Protein AF-A0A1Y3BJK6-F1 (afdb_monomer_lite)

Secondary structure (DSSP, 8-state):
-PPPPHHHHHHHHHHH---TT----SS---B-TTSSBPPPHHHHHHHHHHHHT----PPPPTT--HHHHHHHHHHHH-TT-HHHHTT--------

Sequence (95 aa):
MGPPDAILGITESYKRDTNPKKVNLGVGAYRNDLGKPHILPSVIKAEEKLSELNLDKEYLPISGLPEFTAAAAKLAFGDKSPVITEKLVNITYFI

Structure (mmCIF, N/CA/C/O backbone):
data_AF-A0A1Y3BJK6-F1
#
_entry.id   AF-A0A1Y3BJK6-F1
#
loop_
_atom_site.group_PDB
_atom_site.id
_atom_site.type_symbol
_atom_site.label_atom_id
_atom_site.label_alt_id
_atom_site.label_comp_id
_atom_site.label_asym_id
_atom_site.label_entity_id
_atom_site.label_seq_id
_atom_site.pdbx_PDB_ins_code
_atom_site.Cartn_x
_atom_site.Cartn_y
_atom_site.Cartn_z
_atom_site.occupancy
_atom_site.B_iso_or_equiv
_atom_site.auth_seq_id
_atom_site.auth_comp_id
_atom_site.auth_asym_id
_atom_site.auth_atom_id
_atom_site.pdbx_PDB_model_num
ATOM 1 N N . MET A 1 1 ? 26.780 -18.067 4.470 1.00 47.69 1 MET A N 1
ATOM 2 C CA . MET A 1 1 ? 25.915 -17.349 3.507 1.00 47.69 1 MET A CA 1
ATOM 3 C C . MET A 1 1 ? 24.859 -18.327 3.022 1.00 47.69 1 MET A C 1
ATOM 5 O O . MET A 1 1 ? 25.237 -19.433 2.657 1.00 47.69 1 MET A O 1
ATOM 9 N N . GLY A 1 2 ? 23.572 -17.978 3.113 1.00 67.75 2 GLY A N 1
ATOM 10 C CA . GLY A 1 2 ? 22.483 -18.824 2.607 1.00 67.75 2 GLY A CA 1
ATOM 11 C C . GLY A 1 2 ? 22.431 -18.836 1.072 1.00 67.75 2 GLY A C 1
ATOM 12 O O . GLY A 1 2 ? 23.052 -17.969 0.449 1.00 67.75 2 GLY A O 1
ATOM 13 N N . PRO A 1 3 ? 21.740 -19.810 0.455 1.00 70.19 3 PRO A N 1
ATOM 14 C CA . PRO A 1 3 ? 21.602 -19.870 -0.995 1.00 70.19 3 PRO A CA 1
ATOM 15 C C . PRO A 1 3 ? 20.883 -18.616 -1.530 1.00 70.19 3 PRO A C 1
ATOM 17 O O . PRO A 1 3 ? 20.007 -18.086 -0.843 1.00 70.19 3 PRO A O 1
ATOM 20 N N . PRO A 1 4 ? 21.241 -18.126 -2.732 1.00 64.31 4 PRO A N 1
ATOM 21 C CA . PRO A 1 4 ? 20.543 -17.012 -3.362 1.00 64.31 4 PRO A CA 1
ATOM 22 C C . PRO A 1 4 ? 19.055 -17.323 -3.512 1.00 64.31 4 PRO A C 1
ATOM 24 O O . PRO A 1 4 ? 18.686 -18.433 -3.898 1.00 64.31 4 PRO A O 1
ATOM 27 N N . ASP A 1 5 ? 18.211 -16.332 -3.236 1.00 70.00 5 ASP A N 1
ATOM 28 C CA . ASP A 1 5 ? 16.775 -16.437 -3.467 1.00 70.00 5 ASP A CA 1
ATOM 29 C C . ASP A 1 5 ? 16.512 -16.744 -4.951 1.00 70.00 5 ASP A C 1
ATOM 31 O O . ASP A 1 5 ? 16.986 -16.038 -5.852 1.00 70.00 5 ASP A O 1
ATOM 35 N N . ALA A 1 6 ? 15.770 -17.824 -5.203 1.00 68.88 6 ALA A N 1
ATOM 36 C CA . ALA A 1 6 ? 15.526 -18.338 -6.546 1.00 68.88 6 ALA A CA 1
ATOM 37 C C . ALA A 1 6 ? 14.843 -17.308 -7.469 1.00 68.88 6 ALA A C 1
ATOM 39 O O . ALA A 1 6 ? 15.037 -17.348 -8.684 1.00 68.88 6 ALA A O 1
ATOM 40 N N . ILE A 1 7 ? 14.088 -16.356 -6.913 1.00 67.94 7 ILE A N 1
ATOM 41 C CA . ILE A 1 7 ? 13.372 -15.310 -7.656 1.00 67.94 7 ILE A CA 1
ATOM 42 C C . ILE A 1 7 ? 14.305 -14.130 -7.966 1.00 67.94 7 ILE A C 1
ATOM 44 O O . ILE A 1 7 ? 14.239 -13.538 -9.053 1.00 67.94 7 ILE A O 1
ATOM 48 N N . LEU A 1 8 ? 15.229 -13.802 -7.058 1.00 70.88 8 LEU A N 1
ATOM 49 C CA . LEU A 1 8 ? 16.203 -12.728 -7.285 1.00 70.88 8 LEU A CA 1
ATOM 50 C C . LEU A 1 8 ? 17.166 -13.057 -8.437 1.00 70.88 8 LEU A C 1
ATOM 52 O O . LEU A 1 8 ? 17.452 -12.182 -9.262 1.00 70.88 8 LEU A O 1
ATOM 56 N N . GLY A 1 9 ? 17.575 -14.323 -8.573 1.00 73.00 9 GLY A N 1
ATOM 57 C CA . GLY A 1 9 ? 18.438 -14.776 -9.674 1.00 73.00 9 GLY A CA 1
ATOM 58 C C . GLY A 1 9 ? 17.829 -14.576 -11.073 1.00 73.00 9 GLY A C 1
ATOM 59 O O . GLY A 1 9 ? 18.542 -14.253 -12.031 1.00 73.00 9 GLY A O 1
ATOM 60 N N . ILE A 1 10 ? 16.501 -14.681 -11.194 1.00 79.12 10 ILE A N 1
ATOM 61 C CA . ILE A 1 10 ? 15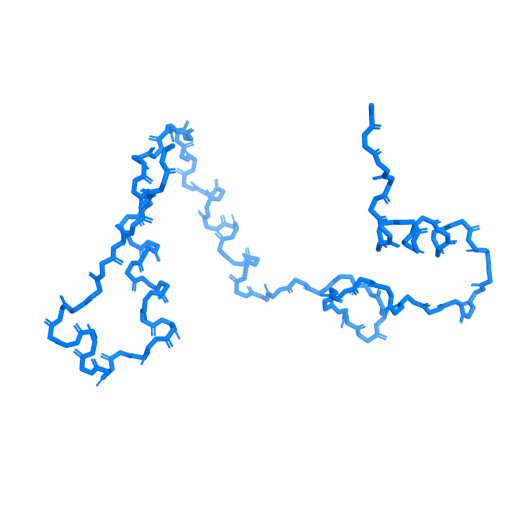.770 -14.461 -12.456 1.00 79.12 10 ILE A CA 1
ATOM 62 C C . ILE A 1 10 ? 15.815 -12.981 -12.849 1.00 79.12 10 ILE A C 1
ATOM 64 O O . ILE A 1 10 ? 16.031 -12.643 -14.014 1.00 79.12 10 ILE A O 1
ATOM 68 N N . THR A 1 11 ? 15.673 -12.082 -11.874 1.00 80.31 11 THR A N 1
ATOM 69 C CA . THR A 1 11 ? 15.739 -10.633 -12.116 1.00 80.31 11 THR A CA 1
ATOM 70 C C . THR A 1 11 ? 17.122 -10.203 -12.582 1.00 80.31 11 THR A C 1
ATOM 72 O O . THR A 1 11 ? 17.237 -9.370 -13.482 1.00 80.31 11 THR A O 1
ATOM 75 N N . GLU A 1 12 ? 18.178 -10.752 -11.983 1.00 79.94 12 GLU A N 1
ATOM 76 C CA . GLU A 1 12 ? 19.544 -10.459 -12.413 1.00 79.94 12 GLU A CA 1
ATOM 77 C C . GLU A 1 12 ? 19.818 -10.961 -13.827 1.00 79.94 12 GLU A C 1
ATOM 79 O O . GLU A 1 12 ? 20.365 -10.216 -14.640 1.00 79.94 12 GLU A O 1
ATOM 84 N N . SER A 1 13 ? 19.385 -12.181 -14.142 1.00 81.56 13 SER A N 1
ATOM 85 C CA . SER A 1 13 ? 19.506 -12.747 -15.488 1.00 81.56 13 SER A CA 1
ATOM 86 C C . SER A 1 13 ? 18.757 -11.892 -16.515 1.00 81.56 13 SER A C 1
ATOM 88 O O . SER A 1 13 ? 19.328 -11.510 -17.534 1.00 81.56 13 SER A O 1
ATOM 90 N N . TYR A 1 14 ? 17.531 -11.462 -16.191 1.00 84.75 14 TYR A N 1
ATOM 91 C CA . TYR A 1 14 ? 16.768 -10.515 -17.009 1.00 84.75 14 TYR A CA 1
ATOM 92 C C . TYR A 1 14 ? 17.501 -9.180 -17.203 1.00 84.75 14 TYR A C 1
ATOM 94 O O . TYR A 1 14 ? 17.484 -8.615 -18.295 1.00 84.75 14 TYR A O 1
ATOM 102 N N . LYS A 1 15 ? 18.152 -8.636 -16.167 1.00 83.25 15 LYS A N 1
ATOM 103 C CA . LYS A 1 15 ? 18.919 -7.383 -16.287 1.00 83.25 15 LYS A CA 1
ATOM 104 C C . LYS A 1 15 ? 20.136 -7.540 -17.203 1.00 83.25 15 LYS A C 1
ATOM 106 O O . LYS A 1 15 ? 20.400 -6.617 -17.968 1.00 83.25 15 LYS A O 1
ATOM 111 N N . ARG A 1 16 ? 20.834 -8.680 -17.137 1.00 87.12 16 ARG A N 1
ATOM 112 C CA . ARG A 1 16 ? 22.034 -8.981 -17.944 1.00 87.12 16 ARG A CA 1
ATOM 113 C C . ARG A 1 16 ? 21.719 -9.308 -19.408 1.00 87.12 16 ARG A C 1
ATOM 115 O O . ARG A 1 16 ? 22.587 -9.126 -20.253 1.00 87.12 16 ARG A O 1
ATOM 122 N N . ASP A 1 17 ? 20.506 -9.766 -19.710 1.00 85.81 17 ASP A N 1
ATOM 123 C CA . ASP A 1 17 ? 20.071 -10.050 -21.081 1.00 85.81 17 ASP A CA 1
ATOM 124 C C . ASP A 1 17 ? 19.997 -8.757 -21.922 1.00 85.81 17 ASP A C 1
ATOM 126 O O . ASP A 1 17 ? 19.361 -7.775 -21.526 1.00 85.81 17 ASP A O 1
ATOM 130 N N . THR A 1 18 ? 20.656 -8.734 -23.079 1.00 90.44 18 THR A N 1
ATOM 131 C CA . THR A 1 18 ? 20.694 -7.588 -24.003 1.00 90.44 18 THR A CA 1
ATOM 132 C C . THR A 1 18 ? 19.607 -7.639 -25.077 1.00 90.44 18 THR A C 1
ATOM 134 O O . THR A 1 18 ? 19.469 -6.690 -25.850 1.00 90.44 18 THR A O 1
ATOM 137 N N . ASN A 1 19 ? 18.812 -8.711 -25.135 1.00 90.06 19 ASN A N 1
ATOM 138 C CA . ASN A 1 19 ? 17.751 -8.870 -26.118 1.00 90.06 19 ASN A CA 1
ATOM 139 C C . ASN A 1 19 ? 16.684 -7.770 -25.945 1.00 90.06 19 ASN A C 1
ATOM 141 O O . ASN A 1 19 ? 16.060 -7.684 -24.883 1.00 90.06 19 ASN A O 1
ATOM 145 N N . PRO A 1 20 ? 16.400 -6.956 -26.979 1.00 84.56 20 PRO A N 1
ATOM 146 C CA . PRO A 1 20 ? 15.413 -5.878 -26.889 1.00 84.56 20 PRO A CA 1
ATOM 147 C C . PRO A 1 20 ? 13.970 -6.374 -26.701 1.00 84.56 20 PRO A C 1
ATOM 149 O O . PRO A 1 20 ? 13.100 -5.579 -26.356 1.00 84.56 20 PRO A O 1
ATOM 152 N N . LYS A 1 21 ? 13.699 -7.669 -26.917 1.00 85.88 21 LYS A N 1
ATOM 153 C CA . LYS A 1 21 ? 12.379 -8.301 -26.742 1.00 85.88 21 LYS A CA 1
ATOM 154 C C . LYS A 1 21 ? 12.262 -9.126 -25.454 1.00 85.88 21 LYS A C 1
ATOM 156 O O . LYS A 1 21 ? 11.345 -9.937 -25.336 1.00 85.88 21 LYS A O 1
ATOM 161 N N . LYS A 1 22 ? 13.189 -8.973 -24.503 1.00 86.19 22 LYS A N 1
ATOM 162 C CA . LYS A 1 22 ? 13.131 -9.686 -23.218 1.00 86.19 22 LYS A CA 1
ATOM 163 C C . LYS A 1 22 ? 11.884 -9.301 -22.414 1.00 86.19 22 LYS A C 1
ATOM 165 O O . LYS A 1 22 ? 11.485 -8.139 -22.390 1.00 86.19 22 LYS A O 1
ATOM 170 N N . VAL A 1 23 ? 11.305 -10.267 -21.702 1.00 82.31 23 VAL A N 1
ATOM 171 C CA . VAL A 1 23 ? 10.121 -10.076 -20.848 1.00 82.31 23 VAL A CA 1
ATOM 172 C C . VAL A 1 23 ? 10.441 -10.555 -19.435 1.00 82.31 23 VAL A C 1
ATOM 174 O O . VAL A 1 23 ? 10.979 -11.646 -19.257 1.00 82.31 23 VAL A O 1
ATOM 177 N N . ASN A 1 24 ? 10.129 -9.743 -18.421 1.00 79.81 24 ASN A N 1
ATOM 178 C CA . ASN A 1 24 ? 10.307 -10.125 -17.021 1.00 79.81 24 ASN A CA 1
ATOM 179 C C . ASN A 1 24 ? 8.996 -10.681 -16.454 1.00 79.81 24 ASN A C 1
ATOM 181 O O . ASN A 1 24 ? 8.074 -9.914 -16.190 1.00 79.81 24 ASN A O 1
ATOM 185 N N . LEU A 1 25 ? 8.948 -11.998 -16.243 1.00 80.88 25 LEU A N 1
ATOM 186 C CA . LEU A 1 25 ? 7.844 -12.707 -15.580 1.00 80.88 25 LEU A CA 1
ATOM 187 C C . LEU A 1 25 ? 8.257 -13.289 -14.214 1.00 80.88 25 LEU A C 1
ATOM 189 O O . LEU A 1 25 ? 7.536 -14.102 -13.649 1.00 80.88 25 LEU A O 1
ATOM 193 N N . GLY A 1 26 ? 9.438 -12.919 -13.703 1.00 76.75 26 GLY A N 1
ATOM 194 C CA . GLY A 1 26 ? 9.977 -13.478 -12.461 1.00 76.75 26 GLY A CA 1
ATOM 195 C C . GLY A 1 26 ? 9.429 -12.793 -11.211 1.00 76.75 26 GLY A C 1
ATOM 196 O O . GLY A 1 26 ? 9.011 -13.455 -10.268 1.00 76.75 26 GLY A O 1
ATOM 197 N N . VAL A 1 27 ? 9.420 -11.458 -11.197 1.00 78.50 27 VAL A N 1
ATOM 198 C CA . VAL A 1 27 ? 8.957 -10.684 -10.033 1.00 78.50 27 VAL A CA 1
ATOM 199 C C . VAL A 1 27 ? 7.497 -10.302 -10.215 1.00 78.50 27 VAL A C 1
ATOM 201 O O . VAL A 1 27 ? 7.160 -9.623 -11.184 1.00 78.50 27 VAL A O 1
ATOM 204 N N . GLY A 1 28 ? 6.659 -10.647 -9.235 1.00 83.56 28 GLY A N 1
ATOM 205 C CA . GLY A 1 28 ? 5.260 -10.215 -9.136 1.00 83.56 28 GLY A CA 1
ATOM 206 C C . GLY A 1 28 ? 5.107 -8.731 -8.783 1.00 83.56 28 GLY A C 1
ATOM 207 O O . GLY A 1 28 ? 4.487 -8.393 -7.781 1.00 83.56 28 GLY A O 1
ATOM 208 N N . ALA A 1 29 ? 5.705 -7.838 -9.573 1.00 86.38 29 ALA A N 1
ATOM 209 C CA . ALA A 1 29 ? 5.615 -6.391 -9.404 1.00 86.38 29 ALA A CA 1
ATOM 210 C C . ALA A 1 29 ? 4.787 -5.780 -10.535 1.00 86.38 29 ALA A C 1
ATOM 212 O O . ALA A 1 29 ? 5.059 -6.032 -11.710 1.00 86.38 29 ALA A O 1
ATOM 213 N N . TYR A 1 30 ? 3.816 -4.938 -10.179 1.00 87.94 30 TYR A N 1
ATOM 214 C CA . TYR A 1 30 ? 2.945 -4.287 -11.150 1.00 87.94 30 TYR A CA 1
ATOM 215 C C . TYR A 1 30 ? 3.737 -3.337 -12.064 1.00 87.94 30 TYR A C 1
ATOM 217 O O . TYR A 1 30 ? 4.577 -2.546 -11.611 1.00 87.94 30 TYR A O 1
ATOM 225 N N . ARG A 1 31 ? 3.481 -3.433 -13.371 1.00 87.25 31 ARG A N 1
ATOM 226 C CA . ARG A 1 31 ? 4.122 -2.627 -14.414 1.00 87.25 31 ARG A CA 1
ATOM 227 C C . ARG A 1 31 ? 3.064 -1.897 -15.229 1.00 87.25 31 ARG A C 1
ATOM 229 O O . ARG A 1 31 ? 1.947 -2.380 -15.360 1.00 87.25 31 ARG A O 1
ATOM 236 N N . ASN A 1 32 ? 3.432 -0.745 -15.776 1.00 87.75 32 ASN A N 1
ATOM 237 C CA . ASN A 1 32 ? 2.607 -0.055 -16.764 1.00 87.75 32 ASN A CA 1
ATOM 238 C C . ASN A 1 32 ? 2.772 -0.676 -18.165 1.00 87.75 32 ASN A C 1
ATOM 240 O O . ASN A 1 32 ? 3.591 -1.576 -18.362 1.00 87.75 32 ASN A O 1
ATOM 244 N N . ASP A 1 33 ? 2.065 -0.123 -19.150 1.00 87.88 33 ASP A N 1
ATOM 245 C CA . ASP A 1 33 ? 2.086 -0.576 -20.552 1.00 87.88 33 ASP A CA 1
ATOM 246 C C . ASP A 1 33 ? 3.479 -0.521 -21.208 1.00 87.88 33 ASP A C 1
ATOM 248 O O . ASP A 1 33 ? 3.732 -1.178 -22.213 1.00 87.88 33 ASP A O 1
ATOM 252 N N . LEU A 1 34 ? 4.412 0.242 -20.625 1.00 85.56 34 LEU A N 1
ATOM 253 C CA . LEU A 1 34 ? 5.805 0.356 -21.0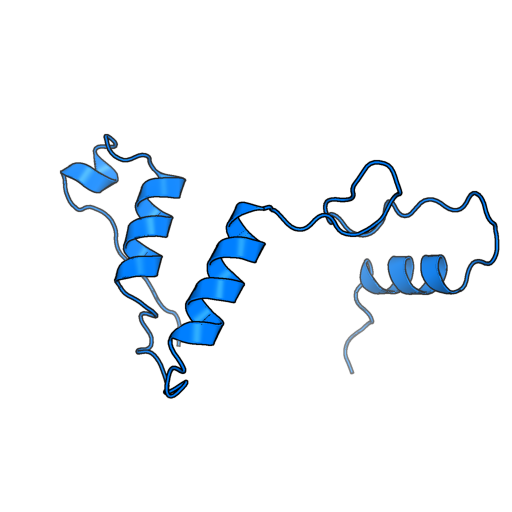72 1.00 85.56 34 LEU A CA 1
ATOM 254 C C . LEU A 1 34 ? 6.756 -0.588 -20.314 1.00 85.56 34 LEU A C 1
ATOM 256 O O . LEU A 1 34 ? 7.976 -0.454 -20.429 1.00 85.56 34 LEU A O 1
ATOM 260 N N . GLY A 1 35 ? 6.233 -1.496 -19.483 1.00 83.12 35 GLY A N 1
ATOM 261 C CA . GLY A 1 35 ? 7.027 -2.428 -18.676 1.00 83.12 35 GLY A CA 1
ATOM 262 C C . GLY A 1 35 ? 7.794 -1.775 -17.517 1.00 83.12 35 GLY A C 1
ATOM 263 O O . GLY A 1 35 ? 8.660 -2.411 -16.910 1.00 83.12 35 GLY A O 1
ATOM 264 N N . LYS A 1 36 ? 7.504 -0.511 -17.182 1.00 86.31 36 LYS A N 1
ATOM 265 C CA . LYS A 1 36 ? 8.140 0.231 -16.077 1.00 86.31 36 LYS A CA 1
ATOM 266 C C . LYS A 1 36 ? 7.363 0.048 -14.768 1.00 86.31 36 LYS A C 1
ATOM 268 O O . LYS A 1 36 ? 6.169 -0.241 -14.825 1.00 86.31 36 LYS A O 1
ATOM 273 N N . PRO A 1 37 ? 8.002 0.200 -13.584 1.00 89.56 37 PRO A N 1
ATOM 274 C CA . PRO A 1 37 ? 7.265 0.242 -12.320 1.00 89.56 37 PRO A CA 1
ATOM 275 C C . PRO A 1 37 ? 6.137 1.275 -12.392 1.00 89.56 37 PRO A C 1
ATOM 277 O O . PRO A 1 37 ? 6.362 2.399 -12.840 1.00 89.56 37 PRO A O 1
ATOM 280 N N . HIS A 1 38 ? 4.939 0.886 -11.968 1.00 91.94 38 HIS A N 1
ATOM 281 C CA . HIS A 1 38 ? 3.800 1.793 -11.902 1.00 91.94 38 HIS A CA 1
ATOM 282 C C . HIS A 1 38 ? 3.577 2.233 -10.455 1.00 91.94 38 HIS A C 1
ATOM 284 O O . HIS A 1 38 ? 3.320 1.403 -9.586 1.00 91.94 38 HIS A O 1
ATOM 290 N N . ILE A 1 39 ? 3.685 3.539 -10.213 1.00 93.19 39 ILE A N 1
ATOM 291 C CA . ILE A 1 39 ? 3.423 4.159 -8.912 1.00 93.19 39 ILE A CA 1
ATOM 292 C C . ILE A 1 39 ? 1.995 4.701 -8.938 1.00 93.19 39 ILE A C 1
ATOM 294 O O . ILE A 1 39 ? 1.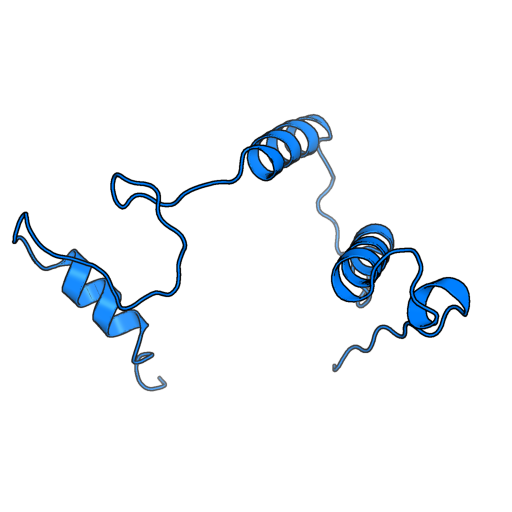613 5.409 -9.871 1.00 93.19 39 ILE A O 1
ATOM 298 N N . LEU A 1 40 ? 1.202 4.365 -7.922 1.00 94.56 40 LEU A N 1
ATOM 299 C CA . LEU A 1 40 ? -0.183 4.816 -7.833 1.00 94.56 40 LEU A CA 1
ATOM 300 C C . LEU A 1 40 ? -0.245 6.338 -7.596 1.00 94.56 40 LEU A C 1
ATOM 302 O O . LEU A 1 40 ? 0.467 6.838 -6.723 1.00 94.56 40 LEU A O 1
ATOM 306 N N . PRO A 1 41 ? -1.145 7.084 -8.269 1.00 96.06 41 PRO A N 1
ATOM 307 C CA . PRO A 1 41 ? -1.294 8.526 -8.049 1.00 96.06 41 PRO A CA 1
ATOM 308 C C . PRO A 1 41 ? -1.622 8.912 -6.599 1.00 96.06 41 PRO A C 1
ATOM 310 O O . PRO A 1 41 ? -1.269 9.999 -6.151 1.00 96.06 41 PRO A O 1
ATOM 313 N N . SER A 1 42 ? -2.302 8.034 -5.854 1.00 96.75 42 SER A N 1
ATOM 314 C CA . SER A 1 42 ? -2.579 8.224 -4.426 1.00 96.75 42 SER A CA 1
ATOM 315 C C . SER A 1 42 ? -1.315 8.171 -3.566 1.00 96.75 42 SER A C 1
ATOM 317 O O . SER A 1 42 ? -1.229 8.913 -2.593 1.00 96.75 42 SER A O 1
ATOM 319 N N . VAL A 1 43 ? -0.339 7.336 -3.937 1.00 96.19 43 VAL A N 1
ATOM 320 C CA . VAL A 1 43 ? 0.945 7.208 -3.233 1.00 96.19 43 VAL A CA 1
ATOM 321 C C . VAL A 1 43 ? 1.793 8.453 -3.465 1.00 96.19 43 VAL A C 1
ATOM 323 O O . VAL A 1 43 ? 2.261 9.034 -2.496 1.00 96.19 43 VAL A O 1
ATOM 326 N N . ILE A 1 44 ? 1.878 8.936 -4.710 1.00 96.31 44 ILE A N 1
ATOM 327 C CA . ILE A 1 44 ? 2.613 10.170 -5.051 1.00 96.31 44 ILE A CA 1
ATOM 328 C C . ILE A 1 44 ? 2.106 11.352 -4.209 1.00 96.31 44 ILE A C 1
ATOM 330 O O . ILE A 1 44 ? 2.880 12.024 -3.536 1.00 96.31 44 ILE A O 1
ATOM 334 N N . LYS A 1 45 ? 0.782 11.548 -4.155 1.00 97.19 45 LYS A N 1
ATOM 335 C CA . LYS A 1 45 ? 0.170 12.617 -3.347 1.00 97.19 45 LYS A CA 1
ATOM 336 C C . LYS A 1 45 ? 0.412 12.459 -1.844 1.00 97.19 45 LYS A C 1
ATOM 338 O O . LYS A 1 45 ? 0.419 13.450 -1.118 1.00 97.19 45 LYS A O 1
ATOM 343 N N . ALA A 1 46 ? 0.516 11.227 -1.347 1.00 95.44 46 ALA A N 1
ATOM 344 C CA . ALA A 1 46 ? 0.812 10.977 0.059 1.00 95.44 46 ALA A CA 1
ATOM 345 C C . ALA A 1 46 ? 2.275 11.315 0.38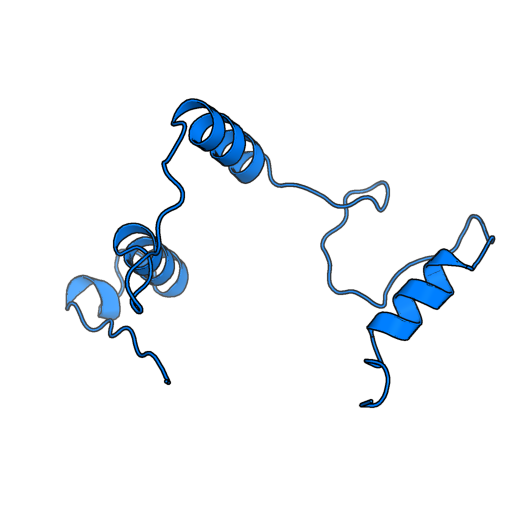2 1.00 95.44 46 ALA A C 1
ATOM 347 O O . ALA A 1 46 ? 2.530 11.938 1.408 1.00 95.44 46 ALA A O 1
ATOM 348 N N . GLU A 1 47 ? 3.211 10.967 -0.504 1.00 94.94 47 GLU A N 1
ATOM 349 C CA . GLU A 1 47 ? 4.634 11.302 -0.369 1.00 94.94 47 GLU A CA 1
ATOM 350 C C . GLU A 1 47 ? 4.869 12.817 -0.381 1.00 94.94 47 GLU A C 1
ATOM 352 O O . GLU A 1 47 ? 5.584 13.322 0.484 1.00 94.94 47 GLU A O 1
ATOM 357 N N . GLU A 1 48 ? 4.213 13.549 -1.287 1.00 95.75 48 GLU A N 1
ATOM 358 C CA . GLU A 1 48 ? 4.261 15.018 -1.332 1.00 95.75 48 GLU A CA 1
ATOM 359 C C . GLU A 1 48 ? 3.834 15.622 0.014 1.00 95.75 48 GLU A C 1
ATOM 361 O O . GLU A 1 48 ? 4.601 16.354 0.638 1.00 95.75 48 GLU A O 1
ATOM 366 N N . LYS A 1 49 ? 2.670 15.218 0.538 1.00 95.19 49 LYS A N 1
ATOM 367 C CA . LYS A 1 49 ? 2.179 15.684 1.846 1.00 95.19 49 LYS A CA 1
ATOM 368 C C . LYS A 1 49 ? 3.113 15.323 2.997 1.00 95.19 49 LYS A C 1
ATOM 370 O O . LYS A 1 49 ? 3.339 16.137 3.883 1.00 95.19 49 LYS A O 1
ATOM 375 N N . LEU A 1 50 ? 3.647 14.102 3.013 1.00 93.31 50 LEU A N 1
ATOM 376 C CA . LEU A 1 50 ? 4.573 13.672 4.063 1.00 93.31 50 LEU A CA 1
ATOM 377 C C . LEU A 1 50 ? 5.872 14.482 4.036 1.00 93.31 50 LEU A C 1
ATOM 379 O O . LEU A 1 50 ? 6.418 14.782 5.097 1.00 93.31 50 LEU A O 1
ATOM 383 N N . SER A 1 51 ? 6.347 14.857 2.846 1.00 92.25 51 SER A N 1
ATOM 384 C CA . SER A 1 51 ? 7.547 15.683 2.698 1.00 92.25 51 SER A CA 1
ATOM 385 C C . SER A 1 51 ? 7.363 17.097 3.261 1.00 92.25 51 SER A C 1
ATOM 387 O O . SER A 1 51 ? 8.284 17.627 3.879 1.00 92.25 51 SER A O 1
ATOM 389 N N . GLU A 1 52 ? 6.160 17.667 3.140 1.00 94.44 52 GLU A N 1
ATOM 390 C CA . GLU A 1 52 ? 5.812 18.984 3.690 1.00 94.44 52 GLU A CA 1
ATOM 391 C C . GLU A 1 52 ? 5.749 18.990 5.227 1.00 94.44 52 GLU A C 1
ATOM 393 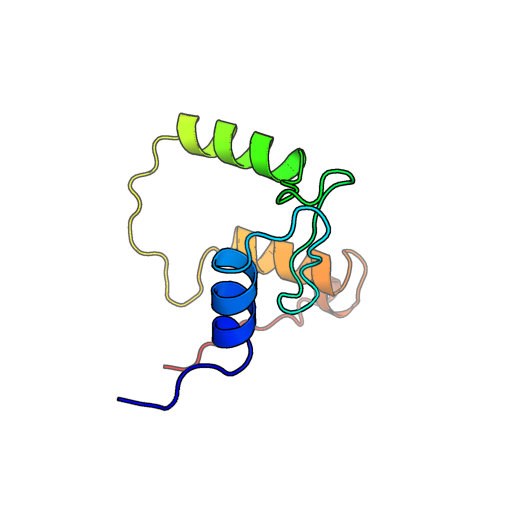O O . GLU A 1 52 ? 6.016 20.014 5.853 1.00 94.44 52 GLU A O 1
ATOM 398 N N . LEU A 1 53 ? 5.417 17.852 5.846 1.00 91.12 53 LEU A N 1
ATOM 399 C CA . LEU A 1 53 ? 5.229 17.741 7.297 1.00 91.12 53 LEU A CA 1
ATOM 400 C C . LEU A 1 53 ? 6.538 17.705 8.103 1.00 91.12 53 LEU A C 1
ATOM 402 O O . LEU A 1 53 ? 6.486 17.896 9.314 1.00 91.12 53 LEU A O 1
ATOM 406 N N . ASN A 1 54 ? 7.688 17.458 7.460 1.00 87.50 54 ASN A N 1
ATOM 407 C CA . ASN A 1 54 ? 9.024 17.439 8.078 1.00 87.50 54 ASN A CA 1
ATOM 408 C C . ASN A 1 54 ? 9.082 16.724 9.449 1.00 87.50 54 ASN A C 1
ATOM 410 O O . ASN A 1 54 ? 9.539 17.282 10.446 1.00 87.50 54 ASN A O 1
ATOM 414 N N . LEU A 1 55 ? 8.573 15.490 9.493 1.00 88.88 55 LEU A N 1
ATOM 415 C CA . LEU A 1 55 ? 8.480 14.680 10.711 1.00 88.88 55 LEU A CA 1
ATOM 416 C C . LEU A 1 55 ? 9.871 14.337 11.282 1.00 88.88 55 LEU A C 1
ATOM 418 O O . LEU A 1 55 ? 10.830 14.160 10.529 1.00 88.88 55 LEU A O 1
ATOM 422 N N . ASP A 1 56 ? 9.956 14.182 12.605 1.00 89.38 56 ASP A N 1
ATOM 423 C CA . ASP A 1 56 ? 11.183 13.875 13.366 1.00 89.38 56 ASP A CA 1
ATOM 424 C C . ASP A 1 56 ? 11.763 12.465 13.114 1.00 89.38 56 ASP A C 1
ATOM 426 O O . ASP A 1 56 ? 12.949 12.240 13.352 1.00 89.38 56 ASP A O 1
ATOM 430 N N . LYS A 1 57 ? 10.962 11.550 12.543 1.00 88.75 57 LYS A N 1
ATOM 431 C CA . LYS A 1 57 ? 11.314 10.152 12.210 1.00 88.75 57 LYS A CA 1
ATOM 432 C C . LYS A 1 57 ? 11.711 9.313 13.430 1.00 88.75 57 LYS A C 1
ATOM 434 O O . LYS A 1 57 ? 12.488 8.365 13.295 1.00 88.75 57 LYS A O 1
ATOM 439 N N . GLU A 1 58 ? 11.166 9.645 14.595 1.00 93.44 58 GLU A N 1
ATOM 440 C CA . GLU A 1 58 ? 11.375 8.887 15.826 1.00 93.44 58 GLU A CA 1
ATOM 441 C C . GLU A 1 58 ? 10.758 7.481 15.774 1.00 93.44 58 GLU A C 1
ATOM 443 O O . GLU A 1 58 ? 9.921 7.151 14.924 1.00 93.44 58 GLU A O 1
ATOM 448 N N . TYR A 1 59 ? 11.185 6.629 16.708 1.00 91.81 59 TYR A N 1
ATOM 449 C CA . TYR A 1 59 ? 10.663 5.271 16.817 1.00 91.81 59 TYR A CA 1
ATOM 450 C C . TYR A 1 59 ? 9.165 5.264 17.127 1.00 91.81 59 TYR A C 1
ATOM 452 O O . TYR A 1 59 ? 8.700 5.838 18.111 1.00 91.81 59 TYR A O 1
ATOM 460 N N . LEU A 1 60 ? 8.415 4.515 16.320 1.00 89.50 60 LEU A N 1
ATOM 461 C CA . LEU A 1 60 ? 7.047 4.151 16.658 1.00 89.50 60 LEU A CA 1
ATOM 462 C C . LEU A 1 60 ? 7.035 3.097 17.778 1.00 89.50 60 LEU A C 1
ATOM 464 O O . LEU A 1 60 ? 7.989 2.323 17.914 1.00 89.50 60 LEU A O 1
ATOM 468 N N . PRO A 1 61 ? 5.937 3.005 18.548 1.00 89.00 61 PRO A N 1
ATOM 469 C CA . PRO A 1 61 ? 5.711 1.873 19.438 1.00 89.00 61 PRO A CA 1
ATOM 470 C C . PRO A 1 61 ? 5.811 0.542 18.680 1.00 89.00 61 PRO A C 1
ATOM 472 O O . PRO A 1 61 ? 5.581 0.494 17.472 1.00 89.00 61 PRO A O 1
ATOM 475 N N . ILE A 1 62 ? 6.042 -0.564 19.402 1.00 88.31 62 ILE A N 1
ATOM 476 C CA . ILE A 1 62 ? 5.975 -1.931 18.838 1.00 88.31 62 ILE A CA 1
ATOM 477 C C . ILE A 1 62 ? 4.665 -2.138 18.079 1.00 88.31 62 ILE A C 1
ATOM 479 O O . ILE A 1 62 ? 4.629 -2.852 17.081 1.00 88.31 62 ILE A O 1
ATOM 483 N N . SER A 1 63 ? 3.607 -1.447 18.517 1.00 86.44 63 SER A N 1
ATOM 484 C CA . SER A 1 63 ? 2.315 -1.508 17.871 1.00 86.44 63 SER A CA 1
ATOM 485 C C . SER A 1 63 ? 2.196 -0.830 16.500 1.00 86.44 63 SER A C 1
ATOM 487 O O . SER A 1 63 ? 1.142 -0.858 15.866 1.00 86.44 63 SER A O 1
ATOM 489 N N . GLY A 1 64 ? 3.256 -0.169 16.046 1.00 89.56 64 GLY A N 1
ATOM 490 C CA . GLY A 1 64 ? 3.196 0.740 14.914 1.00 89.56 64 GLY A CA 1
ATOM 491 C C . GLY A 1 64 ? 2.261 1.923 15.176 1.00 89.56 64 GLY A C 1
ATOM 492 O O . GLY A 1 64 ? 1.933 2.257 16.317 1.00 89.56 64 GLY A O 1
ATOM 493 N N . LEU A 1 65 ? 1.841 2.569 14.088 1.00 91.25 65 LEU A N 1
ATOM 494 C CA . LEU A 1 65 ? 0.979 3.747 14.118 1.00 91.25 65 LEU A CA 1
ATOM 495 C C . LEU A 1 65 ? -0.503 3.327 14.278 1.00 91.25 65 LEU A C 1
ATOM 497 O O . LEU A 1 65 ? -1.013 2.589 13.423 1.00 91.25 65 LEU A O 1
ATOM 501 N N . PRO A 1 66 ? -1.224 3.775 15.326 1.00 91.19 66 PRO A N 1
ATOM 502 C CA . PRO A 1 66 ? -2.628 3.410 15.552 1.00 91.19 66 PRO A CA 1
ATOM 503 C C . PRO A 1 66 ? -3.544 3.728 14.363 1.00 91.19 66 PRO A C 1
ATOM 505 O O . PRO A 1 66 ? -4.414 2.936 14.002 1.00 91.19 66 PRO A O 1
ATOM 508 N N . GLU A 1 67 ? -3.315 4.856 13.698 1.00 92.69 67 GLU A N 1
ATOM 509 C CA . GLU A 1 67 ? -4.082 5.291 12.532 1.00 92.69 67 GLU A CA 1
ATOM 510 C C . GLU A 1 67 ? -3.861 4.359 11.335 1.00 92.69 67 GLU A C 1
ATOM 512 O O . GLU A 1 67 ? -4.806 4.049 10.605 1.00 92.69 67 GLU A O 1
ATOM 517 N N . PHE A 1 68 ? -2.631 3.865 11.157 1.00 93.69 68 PHE A N 1
ATOM 518 C CA . PHE A 1 68 ? -2.301 2.910 10.100 1.00 93.69 68 PHE A CA 1
ATOM 519 C C . PHE A 1 68 ? -2.980 1.563 10.344 1.00 93.69 68 PHE A C 1
ATOM 521 O O . PHE A 1 68 ? -3.629 1.031 9.446 1.00 93.69 68 PHE A O 1
ATOM 528 N N . THR A 1 69 ? -2.870 1.020 11.558 1.00 93.12 69 THR A N 1
ATOM 529 C CA . THR A 1 69 ? -3.469 -0.283 11.892 1.00 93.12 69 THR A CA 1
ATOM 530 C C . THR A 1 69 ? -4.997 -0.243 1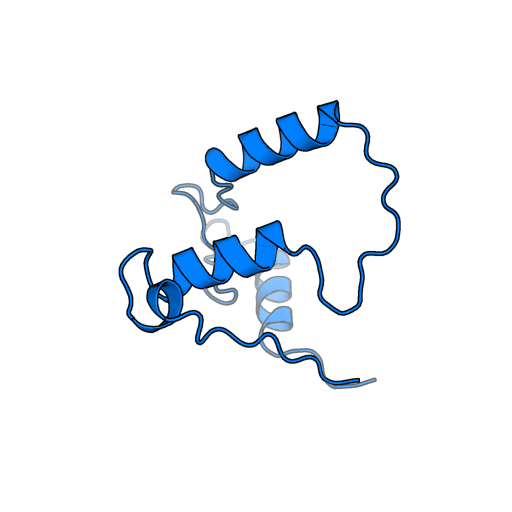1.795 1.00 93.12 69 THR A C 1
ATOM 532 O O . THR A 1 69 ? -5.600 -1.162 11.237 1.00 93.12 69 THR A O 1
ATOM 535 N N . ALA A 1 70 ? -5.631 0.853 12.223 1.00 92.12 70 ALA A N 1
ATOM 536 C CA . ALA A 1 70 ? -7.068 1.060 12.060 1.00 92.12 70 ALA A CA 1
ATOM 537 C C . ALA A 1 70 ? -7.487 1.158 10.581 1.00 92.12 70 ALA A C 1
ATOM 539 O O . ALA A 1 70 ? -8.486 0.555 10.180 1.00 92.12 70 ALA A O 1
ATOM 540 N N . ALA A 1 71 ? -6.735 1.892 9.753 1.00 94.94 71 ALA A N 1
ATOM 541 C CA . ALA A 1 71 ? -7.002 1.990 8.317 1.00 94.94 71 ALA A CA 1
ATOM 542 C C . ALA A 1 71 ? -6.798 0.646 7.596 1.00 94.94 71 ALA A C 1
ATOM 544 O O . ALA A 1 71 ? -7.613 0.274 6.752 1.00 94.94 71 ALA A O 1
ATOM 545 N N . ALA A 1 72 ? -5.762 -0.111 7.964 1.00 94.56 72 ALA A N 1
ATOM 546 C CA . ALA A 1 72 ? -5.495 -1.441 7.424 1.00 94.56 72 ALA A CA 1
ATOM 547 C C . ALA A 1 72 ? -6.621 -2.429 7.766 1.00 94.56 72 ALA A C 1
ATOM 549 O O . ALA A 1 72 ? -7.080 -3.163 6.891 1.00 94.56 72 ALA A O 1
ATOM 550 N N . ALA A 1 73 ? -7.124 -2.404 9.004 1.00 94.19 73 ALA A N 1
ATOM 551 C CA . ALA A 1 73 ? -8.260 -3.228 9.404 1.00 94.19 73 ALA A CA 1
ATOM 552 C C . ALA A 1 73 ? -9.524 -2.888 8.597 1.00 94.19 73 ALA A C 1
ATOM 554 O O . ALA A 1 73 ? -10.206 -3.787 8.104 1.00 94.19 73 ALA A O 1
ATOM 555 N N . LYS A 1 74 ? -9.811 -1.596 8.395 1.00 95.56 74 LYS A N 1
ATOM 556 C CA . LYS A 1 74 ? -10.933 -1.152 7.551 1.00 95.56 74 LYS A CA 1
ATOM 557 C C . LYS A 1 74 ? -10.781 -1.593 6.099 1.00 95.56 74 LYS A C 1
ATOM 559 O O . LYS A 1 74 ? -11.757 -2.034 5.504 1.00 95.56 74 LYS A O 1
ATOM 564 N N . LEU A 1 75 ? -9.574 -1.518 5.540 1.00 95.75 75 LEU A N 1
ATOM 565 C CA . LEU A 1 75 ? -9.299 -1.991 4.183 1.00 95.75 75 LEU A CA 1
ATOM 566 C C . LEU A 1 75 ? -9.518 -3.506 4.051 1.00 95.75 75 LEU A C 1
ATOM 568 O O . LEU A 1 75 ? -10.088 -3.953 3.061 1.00 95.75 75 LEU A O 1
ATOM 572 N N . ALA A 1 76 ? -9.077 -4.286 5.042 1.00 95.50 76 ALA A N 1
ATOM 573 C CA . ALA A 1 76 ? -9.164 -5.744 5.015 1.00 95.50 76 ALA A CA 1
ATOM 574 C C . ALA A 1 76 ? -10.593 -6.270 5.227 1.00 95.50 76 ALA A C 1
ATOM 576 O O . ALA A 1 76 ? -11.006 -7.214 4.557 1.00 95.50 76 ALA A O 1
ATOM 577 N N . PHE A 1 77 ? -11.344 -5.676 6.160 1.00 95.56 77 PHE A N 1
ATOM 578 C CA . PHE A 1 77 ? -12.656 -6.187 6.575 1.00 95.56 77 PHE A CA 1
ATOM 579 C C . PHE A 1 77 ? -13.838 -5.376 6.035 1.00 95.56 77 PHE A C 1
ATOM 581 O O . PHE A 1 77 ? -14.956 -5.883 5.998 1.00 95.56 77 PHE A O 1
ATOM 588 N N . GLY A 1 78 ? -13.615 -4.135 5.605 1.00 95.06 78 GLY A N 1
ATOM 589 C CA . GLY A 1 78 ? -14.663 -3.187 5.240 1.00 95.06 78 GLY A CA 1
ATOM 590 C C . GLY A 1 78 ? -15.281 -2.486 6.454 1.00 95.06 78 GLY A C 1
ATOM 591 O O . GLY A 1 78 ? -15.451 -3.067 7.525 1.00 95.06 78 GLY A O 1
ATOM 592 N N . ASP A 1 79 ? -15.679 -1.226 6.271 1.00 94.38 79 ASP A N 1
ATOM 593 C CA . ASP A 1 79 ? -16.143 -0.346 7.358 1.00 94.38 79 ASP A CA 1
ATOM 594 C C . ASP A 1 79 ? -17.384 -0.855 8.111 1.00 94.38 79 ASP A C 1
ATOM 596 O O . ASP A 1 79 ? -17.615 -0.477 9.257 1.00 94.38 79 ASP A O 1
ATOM 600 N N . LYS A 1 80 ? -18.201 -1.694 7.463 1.00 93.88 80 LYS A N 1
ATOM 601 C CA . LYS A 1 80 ? -19.466 -2.221 8.004 1.00 93.88 80 LYS A CA 1
ATOM 602 C C . LYS A 1 80 ? -19.367 -3.667 8.490 1.00 93.88 80 LYS A C 1
ATOM 604 O O . LYS A 1 80 ? -20.392 -4.273 8.787 1.00 93.88 80 LYS A O 1
ATOM 609 N N . SER A 1 81 ? -18.168 -4.243 8.517 1.00 95.81 81 SER A N 1
ATOM 610 C CA . SER A 1 81 ? -17.991 -5.603 9.015 1.00 95.81 81 SER A CA 1
ATOM 611 C C . SER A 1 81 ? -18.249 -5.668 10.523 1.00 95.81 81 SER A C 1
ATOM 613 O O . SER A 1 81 ? -17.770 -4.782 11.239 1.00 95.81 81 SER A O 1
ATOM 615 N N . PRO A 1 82 ? -18.907 -6.734 11.025 1.00 95.50 82 PRO A N 1
ATOM 616 C CA . PRO A 1 82 ? -19.028 -7.006 12.457 1.00 95.50 82 PRO A CA 1
ATOM 617 C C . PRO A 1 82 ? -17.688 -6.926 13.193 1.00 95.50 82 PRO A C 1
ATOM 619 O O . PRO A 1 82 ? -17.613 -6.392 14.293 1.00 95.50 82 PRO A O 1
ATOM 622 N N . VAL A 1 83 ? -16.598 -7.348 12.541 1.00 94.06 83 VAL A N 1
ATOM 623 C CA . VAL A 1 83 ? -15.235 -7.287 13.095 1.00 94.06 83 VAL A CA 1
ATOM 624 C C . VAL A 1 83 ? -14.837 -5.855 13.475 1.00 94.06 83 VAL A C 1
ATOM 626 O O . VAL A 1 83 ? -14.198 -5.640 14.504 1.00 94.06 83 VAL A O 1
ATOM 629 N N . ILE A 1 84 ? -15.238 -4.868 12.670 1.00 94.12 84 ILE A N 1
ATOM 630 C CA . ILE A 1 84 ? -14.968 -3.448 12.919 1.00 94.12 84 ILE A CA 1
ATOM 631 C C . ILE A 1 84 ? -16.007 -2.858 13.877 1.00 94.12 84 ILE A C 1
ATOM 633 O O . ILE A 1 84 ? -15.634 -2.177 14.834 1.00 94.12 84 ILE A O 1
ATOM 637 N N . THR A 1 85 ? -17.299 -3.118 13.655 1.00 94.44 85 THR A N 1
ATOM 638 C CA . THR A 1 85 ? -18.382 -2.494 14.437 1.00 94.44 85 THR A CA 1
ATOM 639 C C . THR A 1 85 ? -18.441 -2.994 15.878 1.00 94.44 85 THR A C 1
ATOM 641 O O . THR A 1 85 ? -18.749 -2.216 16.778 1.00 94.44 85 THR A O 1
ATOM 644 N N . GLU A 1 86 ? -18.095 -4.259 16.113 1.00 94.56 86 GLU A N 1
ATOM 645 C CA . GLU A 1 86 ? -18.035 -4.878 17.444 1.00 94.56 86 GLU A CA 1
ATOM 646 C C . GLU A 1 86 ? -16.634 -4.790 18.075 1.00 94.56 86 GLU A C 1
ATOM 648 O O . GLU A 1 86 ? -16.417 -5.302 19.170 1.00 94.56 86 GLU A O 1
ATOM 653 N N . LYS A 1 87 ? -15.686 -4.096 17.422 1.00 89.88 87 LYS A N 1
ATOM 654 C CA . LYS A 1 87 ? -14.310 -3.869 17.907 1.00 89.88 87 LYS A CA 1
ATOM 655 C C . LYS A 1 87 ? -13.546 -5.166 18.212 1.00 89.88 87 LYS A C 1
ATOM 657 O O . LYS A 1 87 ? -12.870 -5.275 19.231 1.00 89.88 87 LYS A O 1
ATOM 662 N N . LEU A 1 88 ? -13.617 -6.131 17.298 1.00 91.44 88 LEU A N 1
ATOM 663 C CA . LEU A 1 88 ? -12.996 -7.455 17.437 1.00 91.44 88 LEU A CA 1
ATOM 664 C C . LEU A 1 88 ? -11.574 -7.531 16.851 1.00 91.44 88 LEU A C 1
ATOM 666 O O . LEU A 1 88 ? -10.979 -8.605 16.793 1.00 91.44 88 LEU A O 1
ATOM 670 N N . VAL A 1 89 ? -11.019 -6.409 16.389 1.00 90.12 89 VAL A N 1
ATOM 671 C CA . VAL A 1 89 ? -9.659 -6.343 15.842 1.00 90.12 89 VAL A CA 1
ATOM 672 C C . VAL A 1 89 ? -8.644 -6.374 16.982 1.00 90.12 89 VAL A C 1
ATOM 674 O O . VAL A 1 89 ? -8.657 -5.505 17.851 1.00 90.12 89 VAL A O 1
ATOM 677 N N . ASN A 1 90 ? -7.725 -7.335 16.937 1.00 88.44 90 ASN A N 1
ATOM 678 C CA . ASN A 1 90 ? -6.569 -7.390 17.824 1.00 88.44 90 ASN A CA 1
ATOM 679 C C . ASN A 1 90 ? -5.290 -7.275 16.991 1.00 88.44 90 ASN A C 1
ATOM 681 O O . ASN A 1 90 ? -5.181 -7.920 15.947 1.00 88.44 90 ASN A O 1
ATOM 685 N N . ILE A 1 91 ? -4.331 -6.468 17.445 1.00 85.00 91 ILE A N 1
ATOM 686 C CA . ILE A 1 91 ? -3.029 -6.372 16.790 1.00 85.00 91 ILE A CA 1
ATOM 687 C C . ILE A 1 91 ? -2.007 -7.133 17.626 1.00 85.00 91 ILE A C 1
ATOM 689 O O . ILE A 1 91 ? -1.752 -6.801 18.781 1.00 85.00 91 ILE A O 1
ATOM 693 N N . THR A 1 92 ? -1.458 -8.191 17.038 1.00 82.31 92 THR A N 1
ATOM 694 C CA . THR A 1 92 ? -0.497 -9.083 17.688 1.00 82.31 92 THR A CA 1
ATOM 695 C C . THR A 1 92 ? 0.904 -8.812 17.169 1.00 82.31 92 THR A C 1
ATOM 697 O O . THR A 1 92 ? 1.103 -8.618 15.971 1.00 82.31 92 THR A O 1
ATOM 700 N N . TYR A 1 93 ? 1.873 -8.849 18.077 1.00 76.31 93 TYR A N 1
ATOM 701 C CA . TYR A 1 93 ? 3.288 -8.671 17.779 1.00 76.31 93 TYR A CA 1
ATOM 702 C C . TYR A 1 93 ? 4.043 -9.851 18.373 1.00 76.31 93 TYR A C 1
ATOM 704 O O . TYR A 1 93 ? 3.765 -10.259 19.501 1.00 76.31 93 TYR A O 1
ATOM 712 N N . PHE A 1 94 ? 4.979 -10.399 17.607 1.00 64.62 94 PHE A N 1
ATOM 713 C CA . PHE A 1 94 ? 5.927 -11.394 18.088 1.00 64.62 94 PHE A CA 1
ATOM 714 C C . PHE A 1 94 ? 7.263 -10.682 18.311 1.00 64.62 94 PHE A C 1
ATOM 716 O O . PHE A 1 94 ? 7.730 -9.974 17.418 1.00 64.62 94 PHE A O 1
ATOM 723 N N . ILE A 1 95 ? 7.816 -10.831 19.515 1.00 57.88 95 ILE A N 1
ATOM 724 C CA . ILE A 1 95 ? 9.177 -10.419 19.890 1.00 57.88 95 ILE A CA 1
ATOM 725 C C . ILE A 1 95 ? 10.134 -11.592 19.731 1.00 57.88 95 ILE A C 1
ATOM 727 O O . ILE A 1 95 ? 9.709 -12.729 20.041 1.00 57.88 95 ILE A O 1
#

InterPro domains:
  IPR000796 Aspartate/other aminotransferase [PTHR11879] (1-89)
  IPR004839 Aminotransferase, class I/classII, large domain [PF00155] (21-92)
  IPR015422 Pyridoxal phosphate-dependent transferase, small domain [G3DSA:3.90.1150.10] (1-76)
  IPR015424 Pyridoxal phosphate-dependent transferase [SSF53383] (2-89)

pLDDT: mean 86.93, std 9.46, range [47.69, 97.19]

Organism: Euroglyphus maynei (NCBI:txid6958)

Foldseek 3Di:
DDDPDPLVVQVVVQVPDPDPPGDDPRDPADADPVRHHDDDPVVVVVVVVVVVVPDPPDDDPLQGDPVVLLVVVCVVQNCPHCCNVVVVDDGDGDD

Radius of gyration: 19.98 Å; chains: 1; bounding box: 45×39×47 Å